Protein AF-A0A7W5BWE2-F1 (afdb_monomer_lite)

Radius of gyration: 15.85 Å; chains: 1; bounding box: 38×38×37 Å

Structure (mmCIF, N/CA/C/O backbone):
data_AF-A0A7W5BWE2-F1
#
_entry.id   AF-A0A7W5BWE2-F1
#
loop_
_atom_site.group_PDB
_atom_site.id
_atom_site.type_symbol
_atom_site.label_atom_id
_atom_site.label_alt_id
_atom_site.label_comp_id
_atom_site.label_asym_id
_atom_site.label_entity_id
_atom_site.label_seq_id
_atom_site.pdbx_PDB_ins_code
_atom_site.Cartn_x
_atom_site.Cartn_y
_atom_site.Cartn_z
_atom_site.occupancy
_atom_site.B_iso_or_equiv
_atom_site.auth_seq_id
_atom_site.auth_comp_id
_atom_site.auth_asym_id
_atom_site.auth_atom_id
_atom_site.pdbx_PDB_model_num
ATOM 1 N N . MET A 1 1 ? -1.453 6.646 13.580 1.00 90.00 1 MET A N 1
ATOM 2 C CA . MET A 1 1 ? -1.627 5.326 14.238 1.00 90.00 1 MET A CA 1
ATOM 3 C C . MET A 1 1 ? -0.484 4.976 15.175 1.00 90.00 1 MET A C 1
ATOM 5 O O . MET A 1 1 ? -0.775 4.685 16.325 1.00 90.00 1 MET A O 1
ATOM 9 N N . LYS A 1 2 ? 0.782 5.077 14.742 1.00 91.25 2 LYS A N 1
ATOM 10 C CA . LYS A 1 2 ? 1.960 4.850 15.602 1.00 91.25 2 LYS A CA 1
ATOM 11 C C . LYS A 1 2 ? 1.907 5.624 16.930 1.00 91.25 2 LYS A C 1
ATOM 13 O O . LYS A 1 2 ? 2.024 5.026 17.988 1.00 91.25 2 LYS A O 1
ATOM 18 N N . GLU A 1 3 ? 1.606 6.923 16.883 1.00 92.44 3 GLU A N 1
ATOM 19 C CA . GLU A 1 3 ? 1.425 7.777 18.078 1.00 92.44 3 GLU A CA 1
ATOM 20 C C . GLU A 1 3 ? 0.257 7.358 18.988 1.00 92.44 3 GLU A C 1
ATOM 22 O O . GLU A 1 3 ? 0.184 7.768 20.138 1.00 92.44 3 GLU A O 1
ATOM 27 N N . ARG A 1 4 ? -0.670 6.532 18.487 1.00 90.44 4 ARG A N 1
ATOM 28 C CA . ARG A 1 4 ? -1.784 5.963 19.260 1.00 90.44 4 ARG A CA 1
ATOM 29 C C . ARG A 1 4 ? -1.471 4.563 19.804 1.00 90.44 4 ARG A C 1
ATOM 31 O O . ARG A 1 4 ? -2.388 3.883 20.246 1.00 90.44 4 ARG A O 1
ATOM 38 N N . GLY A 1 5 ? -0.212 4.121 19.736 1.00 91.06 5 GLY A N 1
ATOM 39 C CA . GLY A 1 5 ? 0.242 2.834 20.272 1.00 91.06 5 GLY A CA 1
ATOM 40 C C . GLY A 1 5 ? -0.028 1.623 19.376 1.00 91.06 5 GLY A C 1
ATOM 41 O O . GLY A 1 5 ? 0.213 0.497 19.799 1.00 91.06 5 GLY A O 1
ATOM 42 N N . TYR A 1 6 ? -0.505 1.823 18.144 1.00 92.00 6 TYR A N 1
ATOM 43 C CA . TYR A 1 6 ? -0.704 0.719 17.205 1.00 92.00 6 TYR A CA 1
ATOM 44 C C . TYR A 1 6 ? 0.561 0.460 16.379 1.00 92.00 6 TYR A C 1
ATOM 46 O O . TYR A 1 6 ? 1.133 1.420 15.845 1.00 92.00 6 TYR A O 1
ATOM 54 N N . PRO A 1 7 ? 0.964 -0.810 16.193 1.00 93.56 7 PRO A N 1
ATOM 55 C CA . PRO A 1 7 ? 1.997 -1.165 15.231 1.00 93.56 7 PRO A CA 1
ATOM 56 C C . PRO A 1 7 ? 1.603 -0.726 13.819 1.00 93.56 7 PRO A C 1
ATOM 58 O O . PRO A 1 7 ? 0.444 -0.857 13.409 1.00 93.56 7 PRO A O 1
ATOM 61 N N . VAL A 1 8 ? 2.580 -0.198 13.081 1.00 94.25 8 VAL A N 1
ATOM 62 C CA . VAL A 1 8 ? 2.408 0.231 11.692 1.00 94.25 8 VAL A CA 1
ATOM 63 C C . VAL A 1 8 ? 3.488 -0.400 10.829 1.00 94.25 8 VAL A C 1
ATOM 65 O O . VAL A 1 8 ? 4.676 -0.152 11.041 1.00 94.25 8 VAL A O 1
ATOM 68 N N . VAL A 1 9 ? 3.067 -1.162 9.829 1.00 95.25 9 VAL A N 1
ATOM 69 C CA . VAL A 1 9 ? 3.921 -1.666 8.757 1.00 95.25 9 VAL A CA 1
ATOM 70 C C . VAL A 1 9 ? 3.988 -0.595 7.671 1.00 95.25 9 VAL A C 1
ATOM 72 O O . VAL A 1 9 ? 2.961 -0.200 7.133 1.00 95.25 9 VAL A O 1
ATOM 75 N N . GLN A 1 10 ? 5.188 -0.083 7.397 1.00 93.75 10 GLN A N 1
ATOM 76 C CA . GLN A 1 10 ? 5.423 1.003 6.434 1.00 93.75 10 GLN A CA 1
ATOM 77 C C . GLN A 1 10 ? 5.419 0.502 4.981 1.00 93.75 10 GLN A C 1
ATOM 79 O O . GLN A 1 10 ? 5.895 -0.610 4.721 1.00 93.75 10 GLN A O 1
ATOM 84 N N . GLU A 1 11 ? 5.005 1.358 4.042 1.00 92.25 11 GLU A N 1
ATOM 85 C CA . GLU A 1 11 ? 4.956 1.065 2.603 1.00 92.25 11 GLU A CA 1
ATOM 86 C C . GLU A 1 11 ? 6.321 0.631 2.040 1.00 92.25 11 GLU A C 1
ATOM 88 O O . GLU A 1 11 ? 7.353 1.274 2.252 1.00 92.25 11 GLU A O 1
ATOM 93 N N . THR A 1 12 ? 6.342 -0.472 1.285 1.00 93.81 12 THR A N 1
ATOM 94 C CA . THR A 1 12 ? 7.572 -0.996 0.671 1.00 93.81 12 THR A CA 1
ATOM 95 C C . THR A 1 12 ? 8.070 -0.158 -0.506 1.00 93.81 12 THR A C 1
ATOM 97 O O . THR A 1 12 ? 9.280 0.035 -0.631 1.00 93.81 12 THR A O 1
ATOM 100 N N . ALA A 1 13 ? 7.180 0.362 -1.354 1.00 93.00 13 ALA A N 1
ATOM 101 C CA . ALA A 1 13 ? 7.574 1.069 -2.572 1.00 93.00 13 ALA A CA 1
ATOM 102 C C . ALA A 1 13 ? 8.437 2.307 -2.270 1.00 93.00 13 ALA A C 1
ATOM 104 O O . ALA A 1 13 ? 9.497 2.469 -2.873 1.00 93.00 13 ALA A O 1
ATOM 105 N N . ARG A 1 14 ? 8.059 3.116 -1.269 1.00 91.31 14 ARG A N 1
ATOM 106 C CA . ARG A 1 14 ? 8.861 4.263 -0.803 1.00 91.31 14 ARG A CA 1
ATOM 107 C C . ARG A 1 14 ? 10.265 3.869 -0.347 1.00 91.31 14 ARG A C 1
ATOM 109 O O . ARG A 1 14 ? 11.231 4.550 -0.682 1.00 91.31 14 ARG A O 1
ATOM 116 N N . ARG A 1 15 ? 10.397 2.763 0.396 1.00 93.31 15 ARG A N 1
ATOM 117 C CA . ARG A 1 15 ? 11.706 2.245 0.826 1.00 93.31 15 ARG A CA 1
ATOM 118 C C . ARG A 1 15 ? 12.582 1.911 -0.386 1.00 93.31 15 ARG A C 1
ATOM 120 O O . ARG A 1 15 ? 13.709 2.387 -0.454 1.00 93.31 15 ARG A O 1
ATOM 127 N N . ILE A 1 16 ? 12.040 1.166 -1.352 1.00 93.50 16 ILE A N 1
ATOM 128 C CA . ILE A 1 16 ? 12.763 0.790 -2.577 1.00 93.50 16 ILE A CA 1
ATOM 129 C C . ILE A 1 16 ? 13.161 2.036 -3.384 1.00 93.50 16 ILE A C 1
ATOM 131 O O . ILE A 1 16 ? 14.301 2.134 -3.827 1.00 93.50 16 ILE A O 1
ATOM 135 N N . ILE A 1 17 ? 12.257 3.010 -3.549 1.00 92.38 17 ILE A N 1
ATOM 136 C CA . ILE A 1 17 ? 12.547 4.264 -4.267 1.00 92.38 17 ILE A CA 1
ATOM 137 C C . ILE A 1 17 ? 13.724 5.002 -3.613 1.00 92.38 17 ILE A C 1
ATOM 139 O O . ILE A 1 17 ? 14.651 5.415 -4.310 1.00 92.38 17 ILE A O 1
ATOM 143 N N . LYS A 1 18 ? 13.734 5.117 -2.279 1.00 92.00 18 LYS A N 1
ATOM 144 C CA . LYS A 1 18 ? 14.835 5.754 -1.534 1.00 92.00 18 LYS A CA 1
ATOM 145 C C . LYS A 1 18 ? 16.164 5.028 -1.717 1.00 92.00 18 LYS A C 1
ATOM 147 O O . LYS A 1 18 ? 17.171 5.678 -1.978 1.00 92.00 18 LYS A O 1
ATOM 152 N N . GLU A 1 19 ? 16.166 3.700 -1.611 1.00 93.56 19 GLU A N 1
ATOM 153 C CA . GLU A 1 19 ? 17.364 2.872 -1.813 1.00 93.56 19 GLU A CA 1
ATOM 154 C C . G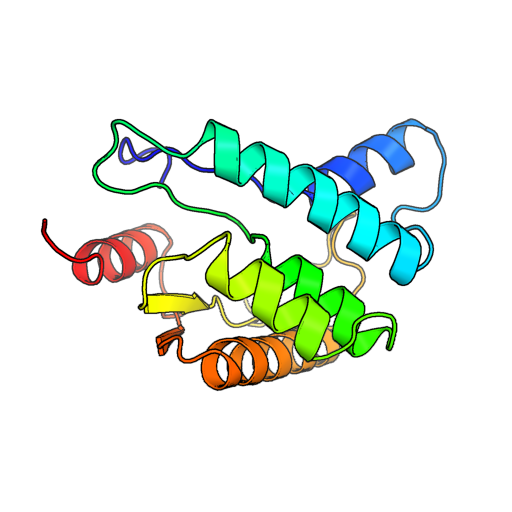LU A 1 19 ? 17.932 3.039 -3.230 1.00 93.56 19 GLU A C 1
ATOM 156 O O . GLU A 1 19 ? 19.141 3.178 -3.409 1.00 93.56 19 GLU A O 1
ATOM 161 N N . ARG A 1 20 ? 17.060 3.101 -4.242 1.00 93.94 20 ARG A N 1
ATOM 162 C CA . ARG A 1 20 ? 17.461 3.305 -5.639 1.00 93.94 20 ARG A CA 1
ATOM 163 C C . ARG A 1 20 ? 18.040 4.693 -5.886 1.00 93.94 20 ARG A C 1
ATOM 165 O O . ARG A 1 20 ? 19.085 4.796 -6.522 1.00 93.94 20 ARG A O 1
ATOM 172 N N . LEU A 1 21 ? 17.404 5.738 -5.356 1.00 92.19 21 LEU A N 1
ATOM 173 C CA . LEU A 1 21 ? 17.916 7.108 -5.447 1.00 92.19 21 LEU A CA 1
ATOM 174 C C . LEU A 1 21 ? 19.286 7.242 -4.767 1.00 92.19 21 LEU A C 1
ATOM 176 O O . LEU A 1 21 ? 20.191 7.846 -5.336 1.00 92.19 21 LEU A O 1
ATOM 180 N N . ALA A 1 22 ? 19.470 6.623 -3.596 1.00 94.12 22 ALA A N 1
ATOM 181 C CA . ALA A 1 22 ? 20.760 6.594 -2.904 1.00 94.12 22 ALA A CA 1
ATOM 182 C C . ALA A 1 22 ? 21.853 5.866 -3.710 1.00 94.12 22 ALA A C 1
ATOM 184 O O . ALA A 1 22 ? 23.028 6.204 -3.599 1.00 94.12 22 ALA A O 1
ATOM 185 N N . ALA A 1 23 ? 21.467 4.902 -4.550 1.00 94.75 23 ALA A N 1
ATOM 186 C CA . ALA A 1 23 ? 22.355 4.193 -5.468 1.00 94.75 23 ALA A CA 1
ATOM 187 C C . ALA A 1 23 ? 22.562 4.907 -6.824 1.00 94.75 23 ALA A C 1
ATOM 189 O O . ALA A 1 23 ? 23.188 4.339 -7.717 1.00 94.75 23 ALA A O 1
ATOM 190 N N . GLY A 1 24 ? 22.025 6.120 -7.015 1.00 93.94 24 GLY A N 1
ATOM 191 C CA . GLY A 1 24 ? 22.125 6.860 -8.280 1.00 93.94 24 GLY A CA 1
ATOM 192 C C . GLY A 1 24 ? 21.297 6.265 -9.427 1.00 93.94 24 GLY A C 1
ATOM 193 O O . GLY A 1 24 ? 21.562 6.549 -10.594 1.00 93.94 24 GLY A O 1
ATOM 194 N N . LEU A 1 25 ? 20.310 5.421 -9.113 1.00 92.56 25 LEU A N 1
ATOM 195 C CA . LEU A 1 25 ? 19.418 4.789 -10.084 1.00 92.56 25 LEU A CA 1
ATOM 196 C C . LEU A 1 25 ? 18.127 5.595 -10.265 1.00 92.56 25 LEU A C 1
ATOM 198 O O . LEU A 1 25 ? 17.761 6.432 -9.440 1.00 92.56 25 LEU A O 1
ATOM 202 N N . SER A 1 26 ? 17.374 5.274 -11.322 1.00 88.88 26 SER A N 1
ATOM 203 C CA . SER A 1 26 ? 16.003 5.767 -11.481 1.00 88.88 26 SER A CA 1
ATOM 204 C C . SER A 1 26 ? 15.142 5.383 -10.265 1.00 88.88 26 SER A C 1
ATOM 206 O O . SER A 1 26 ? 15.262 4.252 -9.775 1.00 88.88 26 SER A O 1
ATOM 208 N N . PRO A 1 27 ? 14.228 6.257 -9.798 1.00 86.81 27 PRO A N 1
ATOM 209 C CA . PRO A 1 27 ? 13.435 6.010 -8.591 1.00 86.81 27 PRO A CA 1
ATOM 210 C C . PRO A 1 27 ? 12.592 4.735 -8.697 1.00 86.81 27 PRO A C 1
ATOM 212 O O . PRO A 1 27 ? 12.501 3.972 -7.739 1.00 86.81 27 PRO A O 1
ATOM 215 N N . ARG A 1 28 ? 12.038 4.448 -9.880 1.00 89.12 28 ARG A N 1
ATOM 216 C CA . ARG A 1 28 ? 11.271 3.227 -10.153 1.00 89.12 28 ARG A CA 1
ATOM 217 C C . ARG A 1 28 ? 11.988 2.340 -11.183 1.00 89.12 28 ARG A C 1
ATOM 219 O O . ARG A 1 28 ? 12.506 2.872 -12.171 1.00 89.12 28 ARG A O 1
ATOM 226 N N . PRO A 1 29 ? 12.058 1.014 -10.961 1.00 89.25 29 PRO A N 1
ATOM 227 C CA . PRO A 1 29 ? 12.401 0.051 -12.004 1.00 89.25 29 PRO A CA 1
ATOM 228 C C . PRO A 1 29 ? 11.196 -0.191 -12.931 1.00 89.25 29 PRO A C 1
ATOM 230 O O . PRO A 1 29 ? 10.177 0.493 -12.822 1.00 89.25 29 PRO A O 1
ATOM 233 N N . ASP A 1 30 ? 11.297 -1.169 -13.835 1.00 94.31 30 ASP A N 1
ATOM 234 C CA . ASP A 1 30 ? 10.150 -1.595 -14.635 1.00 94.31 30 ASP A CA 1
ATOM 235 C C . ASP A 1 30 ? 8.981 -2.057 -13.732 1.00 94.31 30 ASP A C 1
ATOM 237 O O . ASP A 1 30 ? 9.224 -2.629 -12.661 1.00 94.31 30 ASP A O 1
ATOM 241 N N . PRO A 1 31 ? 7.713 -1.835 -14.134 1.00 93.81 31 PRO A N 1
ATOM 242 C CA . PRO A 1 31 ? 6.557 -2.094 -13.271 1.00 93.81 31 PRO A CA 1
ATOM 243 C C . PRO A 1 31 ? 6.452 -3.537 -12.765 1.00 93.81 31 PRO A C 1
ATOM 245 O O . PRO A 1 31 ? 6.045 -3.766 -11.627 1.00 93.81 31 PRO A O 1
ATOM 248 N N . VAL A 1 32 ? 6.851 -4.519 -13.580 1.00 97.31 32 VAL A N 1
ATOM 249 C CA . VAL A 1 32 ? 6.756 -5.941 -13.223 1.00 97.31 32 VAL A CA 1
ATOM 250 C C . VAL A 1 32 ? 7.796 -6.306 -12.168 1.00 97.31 32 VAL A C 1
ATOM 252 O O . VAL A 1 32 ? 7.462 -6.944 -11.166 1.00 97.31 32 VAL A O 1
ATOM 255 N N . SER A 1 33 ? 9.054 -5.906 -12.364 1.00 96.50 33 SER A N 1
ATOM 256 C CA . SER A 1 33 ? 10.114 -6.085 -11.370 1.00 96.50 33 SER A CA 1
ATOM 257 C C . SER A 1 33 ? 9.786 -5.337 -10.085 1.00 96.50 33 SER A C 1
ATOM 259 O O . SER A 1 33 ? 9.932 -5.895 -8.995 1.00 96.50 33 SER A O 1
ATOM 261 N N . PHE A 1 34 ? 9.266 -4.111 -10.201 1.00 96.00 34 PHE A N 1
ATOM 262 C CA . PHE A 1 34 ? 8.881 -3.312 -9.046 1.00 96.00 34 PHE A CA 1
ATOM 263 C C . PHE A 1 34 ? 7.777 -3.988 -8.233 1.00 96.00 34 PHE A C 1
ATOM 265 O O . PHE A 1 34 ? 7.952 -4.217 -7.036 1.00 96.00 34 PHE A O 1
ATOM 272 N N . GLY A 1 35 ? 6.690 -4.400 -8.889 1.00 97.31 35 GLY A N 1
ATOM 273 C CA . GLY A 1 35 ? 5.581 -5.099 -8.244 1.00 97.31 35 GLY A CA 1
ATOM 274 C C . GLY A 1 35 ? 6.011 -6.411 -7.585 1.00 97.31 35 GLY A C 1
ATOM 275 O O . GLY A 1 35 ? 5.572 -6.709 -6.477 1.00 97.31 35 GLY A O 1
ATOM 276 N N . LYS A 1 36 ? 6.926 -7.175 -8.201 1.00 97.81 36 LYS A N 1
ATOM 277 C CA . LYS A 1 36 ? 7.468 -8.414 -7.609 1.00 97.81 36 LYS A CA 1
ATOM 278 C C . LYS A 1 36 ? 8.311 -8.145 -6.362 1.00 97.81 36 LYS A C 1
ATOM 280 O O . LYS A 1 36 ? 8.169 -8.866 -5.376 1.00 97.81 36 LYS A O 1
ATOM 285 N N . GLN A 1 37 ? 9.164 -7.119 -6.394 1.00 97.31 37 GLN A N 1
ATOM 286 C CA . GLN A 1 37 ? 9.973 -6.718 -5.237 1.00 97.31 37 GLN A CA 1
ATOM 287 C C . GLN A 1 37 ? 9.090 -6.235 -4.081 1.00 97.31 37 GLN A C 1
ATOM 289 O O . GLN A 1 37 ? 9.299 -6.642 -2.937 1.00 97.31 37 GLN A O 1
ATOM 294 N N . ILE A 1 38 ? 8.071 -5.422 -4.387 1.00 97.81 38 ILE A N 1
ATOM 295 C CA . ILE A 1 38 ? 7.083 -4.968 -3.405 1.00 97.81 38 ILE A CA 1
ATOM 296 C C . ILE A 1 38 ? 6.353 -6.172 -2.805 1.00 97.81 38 ILE A C 1
ATOM 298 O O . ILE A 1 38 ? 6.344 -6.321 -1.586 1.00 97.81 38 ILE A O 1
ATOM 302 N N . LEU A 1 39 ? 5.825 -7.068 -3.646 1.00 98.38 39 LEU A N 1
ATOM 303 C CA . LEU A 1 39 ? 5.082 -8.250 -3.209 1.00 98.38 39 LEU A CA 1
ATOM 304 C C . LEU A 1 39 ? 5.907 -9.145 -2.275 1.00 98.38 39 LEU A C 1
ATOM 306 O O . LEU A 1 39 ? 5.388 -9.583 -1.252 1.00 98.38 39 LEU A O 1
ATOM 310 N N . SER A 1 40 ? 7.178 -9.405 -2.602 1.00 97.88 40 SER A N 1
ATOM 311 C CA . SER A 1 40 ? 8.059 -10.221 -1.753 1.00 97.88 40 SER A CA 1
ATOM 312 C C . SER A 1 40 ? 8.234 -9.598 -0.367 1.00 97.88 40 SER A C 1
ATOM 314 O O . SER A 1 40 ? 7.986 -10.247 0.647 1.00 97.88 40 SER A O 1
ATOM 316 N N . SER A 1 41 ? 8.584 -8.311 -0.321 1.00 97.38 41 SER A N 1
ATOM 317 C CA . SER A 1 41 ? 8.810 -7.589 0.936 1.00 97.38 41 SER A CA 1
ATOM 318 C C . SER A 1 41 ? 7.516 -7.408 1.743 1.00 97.38 41 SER A C 1
ATOM 320 O O . SER A 1 41 ? 7.545 -7.491 2.968 1.00 97.38 41 SER A O 1
ATOM 322 N N . ASP A 1 42 ? 6.363 -7.206 1.100 1.00 97.56 42 ASP A N 1
ATOM 323 C CA . ASP A 1 42 ? 5.076 -7.094 1.800 1.00 97.56 42 ASP A CA 1
ATOM 324 C C . ASP A 1 42 ? 4.611 -8.433 2.386 1.00 97.56 42 ASP A C 1
ATOM 326 O O . ASP A 1 42 ? 4.035 -8.452 3.475 1.00 97.56 42 ASP A O 1
ATOM 330 N N . VAL A 1 43 ? 4.908 -9.557 1.724 1.00 97.19 43 VAL A N 1
ATOM 331 C CA . VAL A 1 43 ? 4.672 -10.904 2.269 1.00 97.19 43 VAL A CA 1
ATOM 332 C C . VAL A 1 43 ? 5.513 -11.148 3.522 1.00 97.19 43 VAL A C 1
ATOM 334 O O . VAL A 1 43 ? 4.977 -11.602 4.534 1.00 97.19 43 VAL A O 1
ATOM 337 N N . GLU A 1 44 ? 6.803 -10.814 3.484 1.00 96.25 44 GLU A N 1
ATOM 338 C CA . GLU A 1 44 ? 7.699 -10.942 4.641 1.00 96.25 44 GLU A CA 1
ATOM 339 C C . GLU A 1 44 ? 7.225 -10.066 5.808 1.00 96.25 44 GLU A C 1
ATOM 341 O O . GLU A 1 44 ? 7.057 -10.543 6.933 1.00 96.25 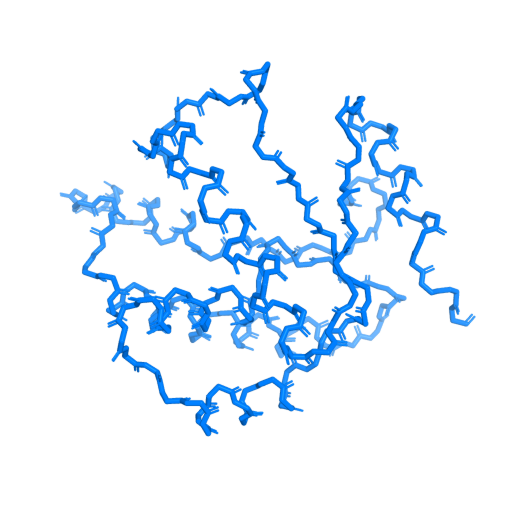44 GLU A O 1
ATOM 346 N N . LYS A 1 45 ? 6.918 -8.793 5.534 1.00 95.44 45 LYS A N 1
ATOM 347 C CA . LYS A 1 45 ? 6.388 -7.860 6.536 1.00 95.44 45 LYS A CA 1
ATOM 348 C C . LYS A 1 45 ? 5.075 -8.343 7.143 1.00 95.44 45 LYS A C 1
ATOM 350 O O . LYS A 1 45 ? 4.892 -8.221 8.352 1.00 95.44 45 LYS A O 1
ATOM 355 N N . TYR A 1 46 ? 4.171 -8.889 6.329 1.00 95.56 46 TYR A N 1
ATOM 356 C CA . TYR A 1 46 ? 2.917 -9.459 6.814 1.00 95.56 46 TYR A CA 1
ATOM 357 C C . TYR A 1 46 ? 3.173 -10.606 7.795 1.00 95.56 46 TYR A C 1
ATOM 359 O O . TYR A 1 46 ? 2.568 -10.646 8.864 1.00 95.56 46 TYR A O 1
ATOM 367 N N . GLN A 1 47 ? 4.086 -11.520 7.457 1.00 93.50 47 GLN A N 1
ATOM 368 C CA . GLN A 1 47 ? 4.412 -12.667 8.308 1.00 93.50 47 GLN A CA 1
ATOM 369 C C . GLN A 1 47 ? 5.035 -12.238 9.640 1.00 93.50 47 GLN A C 1
ATOM 371 O O . GLN A 1 47 ? 4.667 -12.777 10.678 1.00 93.50 47 GLN A O 1
ATOM 376 N N . VAL A 1 48 ? 5.925 -11.241 9.625 1.00 92.12 48 VAL A N 1
ATOM 377 C CA . VAL A 1 48 ? 6.551 -10.699 10.844 1.00 92.12 48 VAL A CA 1
ATOM 378 C C . VAL A 1 48 ? 5.543 -9.948 11.719 1.00 92.12 48 VAL A C 1
ATOM 380 O O . VAL A 1 48 ? 5.631 -9.988 12.943 1.00 92.12 48 VAL A O 1
ATOM 383 N N . ALA A 1 49 ? 4.571 -9.271 11.108 1.00 89.69 49 ALA A N 1
ATOM 384 C CA . ALA A 1 49 ? 3.536 -8.523 11.817 1.00 89.69 49 ALA A CA 1
ATOM 385 C C . ALA A 1 49 ? 2.425 -9.406 12.420 1.00 89.69 49 ALA A C 1
ATOM 387 O O . ALA A 1 49 ? 1.605 -8.912 13.199 1.00 89.69 49 ALA A O 1
ATOM 388 N N . ALA A 1 50 ? 2.359 -10.690 12.056 1.00 74.31 50 ALA A N 1
ATOM 389 C CA . ALA A 1 50 ? 1.308 -11.597 12.493 1.00 74.31 50 ALA A CA 1
ATOM 390 C C . ALA A 1 50 ? 1.524 -12.064 13.948 1.00 74.31 50 ALA A C 1
ATOM 392 O O . ALA A 1 50 ? 2.250 -13.020 14.205 1.00 74.31 50 ALA A O 1
ATOM 393 N N . GLY A 1 51 ? 0.846 -11.423 14.908 1.00 73.50 51 GLY A N 1
ATOM 394 C CA . GLY A 1 51 ? 0.716 -11.927 16.283 1.00 73.50 51 GLY A CA 1
ATOM 395 C C . GLY A 1 51 ? 0.623 -10.843 17.361 1.00 73.50 51 GLY A C 1
ATOM 396 O O . GLY A 1 51 ? 1.071 -9.720 17.171 1.00 73.50 51 GLY A O 1
ATOM 397 N N . GLY A 1 52 ? 0.022 -11.179 18.508 1.00 72.25 52 GLY A N 1
ATOM 398 C CA . GLY A 1 52 ? 0.168 -10.440 19.776 1.00 72.25 52 GLY A CA 1
ATOM 399 C C . GLY A 1 52 ? -0.485 -9.054 19.897 1.00 72.25 52 GLY A C 1
ATOM 400 O O . GLY A 1 52 ? -0.443 -8.469 20.978 1.00 72.25 52 GLY A O 1
ATOM 401 N N . HIS A 1 53 ? -1.105 -8.519 18.842 1.00 78.62 53 HIS A N 1
ATOM 402 C CA . HIS A 1 53 ? -1.686 -7.173 18.835 1.00 78.62 53 HIS A CA 1
ATOM 403 C C . HIS A 1 53 ? -3.183 -7.177 18.520 1.00 78.62 53 HIS A C 1
ATOM 405 O O . HIS A 1 53 ? -3.650 -7.953 17.691 1.00 78.62 53 HIS A O 1
ATOM 411 N N . ARG A 1 54 ? -3.926 -6.236 19.123 1.00 83.19 54 ARG A N 1
ATOM 412 C CA . ARG A 1 54 ? -5.353 -6.007 18.828 1.00 83.19 54 ARG A CA 1
ATOM 413 C C . ARG A 1 54 ? -5.589 -5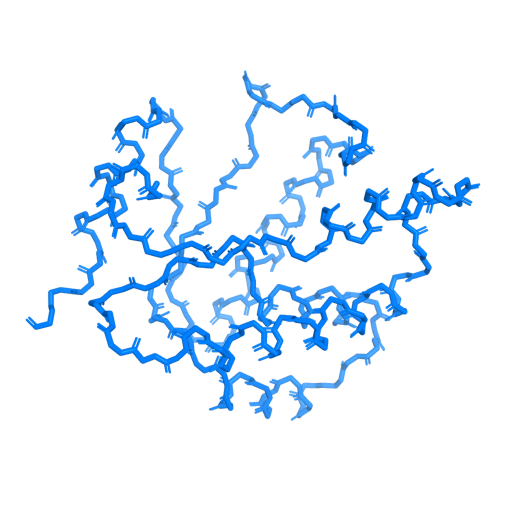.643 17.358 1.00 83.19 54 ARG A C 1
ATOM 415 O O . ARG A 1 54 ? -6.563 -6.082 16.761 1.00 83.19 54 ARG A O 1
ATOM 422 N N . ALA A 1 55 ? -4.720 -4.809 16.793 1.00 89.88 55 ALA A N 1
ATOM 423 C CA . ALA A 1 55 ? -4.735 -4.444 15.383 1.00 89.88 55 ALA A CA 1
ATOM 424 C C . ALA A 1 55 ? -3.335 -4.008 14.943 1.00 89.88 55 ALA A C 1
ATOM 426 O O . ALA A 1 55 ? -2.620 -3.351 15.704 1.00 89.88 55 ALA A O 1
ATOM 427 N N . VAL A 1 56 ? -2.982 -4.328 13.701 1.00 94.00 56 VAL A N 1
ATOM 428 C CA . VAL A 1 56 ? -1.777 -3.837 13.026 1.00 94.00 56 VAL A CA 1
ATOM 429 C C . VAL A 1 56 ? -2.210 -3.086 11.776 1.00 94.00 56 VAL A C 1
ATOM 431 O O . VAL A 1 56 ? -3.015 -3.594 10.995 1.00 94.00 56 VAL A O 1
ATOM 434 N N . PHE A 1 57 ? -1.695 -1.873 11.589 1.00 94.44 57 PHE A N 1
ATOM 435 C CA . PHE A 1 57 ? -1.993 -1.076 10.403 1.00 94.44 57 PHE A CA 1
ATOM 436 C C . PHE A 1 57 ? -0.920 -1.268 9.348 1.00 94.44 57 PHE A C 1
ATOM 438 O O . PHE A 1 57 ? 0.263 -1.103 9.627 1.00 94.44 57 PHE A O 1
ATOM 445 N N . PHE A 1 58 ? -1.345 -1.559 8.128 1.00 95.81 58 PHE A N 1
ATOM 446 C CA . PHE A 1 58 ? -0.470 -1.649 6.972 1.00 95.81 58 PHE A CA 1
ATOM 447 C C . PHE A 1 58 ? -0.645 -0.387 6.131 1.00 95.81 58 PHE A C 1
ATOM 449 O O . PHE A 1 58 ? -1.755 -0.074 5.702 1.00 95.81 58 PHE A O 1
ATOM 456 N N . ASP A 1 59 ? 0.442 0.352 5.940 1.00 93.69 59 ASP A N 1
ATOM 457 C CA . ASP A 1 59 ? 0.530 1.427 4.959 1.00 93.69 59 ASP A CA 1
ATOM 458 C C . ASP A 1 59 ? 0.860 0.788 3.605 1.00 93.69 59 ASP A C 1
ATOM 460 O O . ASP A 1 59 ? 2.025 0.595 3.265 1.00 93.69 59 ASP A O 1
ATOM 464 N N . ARG A 1 60 ? -0.200 0.363 2.902 1.00 93.69 60 ARG A N 1
ATOM 465 C CA . ARG A 1 60 ? -0.206 -0.623 1.802 1.00 93.69 60 ARG A CA 1
ATOM 466 C C . ARG A 1 60 ? 0.224 -2.032 2.210 1.00 93.69 60 ARG A C 1
ATOM 468 O O . ARG A 1 60 ? 0.945 -2.242 3.185 1.00 93.69 60 ARG A O 1
ATOM 475 N N . GLY A 1 61 ? -0.241 -3.017 1.452 1.00 94.50 61 GLY A N 1
ATOM 476 C CA . GLY A 1 61 ? 0.085 -4.413 1.700 1.00 94.50 61 GLY A CA 1
ATOM 477 C C . GLY A 1 61 ? 0.077 -5.284 0.453 1.00 94.50 61 GLY A C 1
ATOM 478 O O . GLY A 1 61 ? 0.100 -4.812 -0.681 1.00 94.50 61 GLY A O 1
ATOM 479 N N . VAL A 1 62 ? -0.004 -6.596 0.682 1.00 97.56 62 VAL A N 1
ATOM 480 C CA . VAL A 1 62 ? 0.076 -7.627 -0.359 1.00 97.56 62 VAL A CA 1
ATOM 481 C C . VAL A 1 62 ? -0.927 -7.361 -1.485 1.00 97.56 62 VAL A C 1
ATOM 483 O O . VAL A 1 62 ? -0.565 -7.481 -2.651 1.00 97.56 62 VAL A O 1
ATOM 486 N N . LEU A 1 63 ? -2.164 -6.957 -1.172 1.00 97.62 63 LEU A N 1
ATOM 487 C CA . LEU A 1 63 ? -3.177 -6.691 -2.199 1.00 97.62 63 LEU A CA 1
ATOM 488 C C . LEU A 1 63 ? -2.832 -5.501 -3.103 1.00 97.62 63 LEU A C 1
ATOM 490 O O . LEU A 1 63 ? -3.139 -5.572 -4.292 1.00 97.62 63 LEU A O 1
ATOM 494 N N . ASP A 1 64 ? -2.174 -4.462 -2.585 1.00 97.12 64 ASP A N 1
ATOM 495 C CA . ASP A 1 64 ? -1.712 -3.318 -3.380 1.00 97.12 64 ASP A CA 1
ATOM 496 C C . ASP A 1 64 ? -0.619 -3.738 -4.373 1.00 97.12 64 ASP A C 1
ATOM 498 O O . ASP A 1 64 ? -0.632 -3.334 -5.537 1.00 97.12 64 ASP A O 1
ATOM 502 N N . ALA A 1 65 ? 0.306 -4.599 -3.935 1.00 97.50 65 ALA A N 1
ATOM 503 C CA . ALA A 1 65 ? 1.350 -5.150 -4.795 1.00 97.50 65 ALA A CA 1
ATOM 504 C C . ALA A 1 65 ? 0.765 -6.041 -5.904 1.00 97.50 65 ALA A C 1
ATOM 506 O O . ALA A 1 65 ? 1.204 -5.988 -7.054 1.00 97.50 65 ALA A O 1
ATOM 507 N N . LEU A 1 66 ? -0.256 -6.842 -5.574 1.00 98.31 66 LEU A N 1
ATOM 508 C CA . LEU A 1 66 ? -0.970 -7.654 -6.561 1.00 98.31 66 LEU A CA 1
ATOM 509 C C . LEU A 1 66 ? -1.722 -6.789 -7.577 1.00 98.31 66 LEU A C 1
ATOM 511 O O . LEU A 1 66 ? -1.694 -7.127 -8.755 1.00 98.31 66 LEU A O 1
ATOM 515 N N . TYR A 1 67 ? -2.345 -5.684 -7.149 1.00 97.88 67 TYR A N 1
ATOM 516 C CA . TYR A 1 67 ? -2.998 -4.740 -8.061 1.00 97.88 67 TYR A CA 1
ATOM 517 C C . TYR A 1 67 ? -2.003 -4.176 -9.081 1.00 97.88 67 TYR A C 1
ATOM 519 O O . TYR A 1 67 ? -2.257 -4.236 -10.278 1.00 97.88 67 TYR A O 1
ATOM 527 N N . MET A 1 68 ? -0.822 -3.730 -8.634 1.00 96.25 68 MET A N 1
ATOM 528 C CA . MET A 1 68 ? 0.227 -3.253 -9.545 1.00 96.25 68 MET A CA 1
ATOM 529 C C . MET A 1 68 ? 0.633 -4.319 -10.578 1.00 96.25 68 MET A C 1
ATOM 531 O O . MET A 1 68 ? 0.843 -4.003 -11.748 1.00 96.25 68 MET A O 1
ATOM 535 N N . LEU A 1 69 ? 0.744 -5.585 -10.165 1.00 98.06 69 LEU A N 1
ATOM 536 C CA . LEU A 1 69 ? 1.093 -6.682 -11.070 1.00 98.06 69 LEU A CA 1
ATOM 537 C C . LEU A 1 69 ? -0.050 -7.070 -12.021 1.00 98.06 69 LEU A C 1
ATOM 539 O O . LEU A 1 69 ? 0.231 -7.523 -13.130 1.00 98.06 69 LEU A O 1
ATOM 543 N N . ASP A 1 70 ? -1.308 -6.915 -11.605 1.00 97.69 70 ASP A N 1
ATOM 544 C CA . ASP A 1 70 ? -2.493 -7.108 -12.453 1.00 97.69 70 ASP A CA 1
ATOM 545 C C . ASP A 1 70 ? -2.556 -6.036 -13.550 1.00 97.69 70 ASP A C 1
ATOM 547 O O . ASP A 1 70 ? -2.660 -6.379 -14.726 1.00 97.69 70 ASP A O 1
ATOM 551 N N . GLU A 1 71 ? -2.363 -4.762 -13.188 1.00 96.00 71 GLU A N 1
ATOM 552 C CA . GLU A 1 71 ? -2.313 -3.639 -14.141 1.00 96.00 71 GLU A CA 1
ATOM 553 C C . GLU A 1 71 ? -1.154 -3.789 -15.137 1.00 96.00 71 GLU A C 1
ATOM 555 O O . GLU A 1 71 ? -1.282 -3.462 -16.314 1.00 96.00 71 GLU A O 1
ATOM 560 N N . ALA A 1 72 ? -0.027 -4.351 -14.689 1.00 96.00 72 ALA A N 1
ATOM 561 C CA . ALA A 1 72 ? 1.109 -4.681 -15.548 1.00 96.00 72 ALA A CA 1
ATOM 562 C C . ALA A 1 72 ? 0.926 -5.990 -16.350 1.00 96.00 72 ALA A C 1
ATOM 564 O O . ALA A 1 72 ? 1.885 -6.466 -16.960 1.00 96.00 72 ALA A O 1
ATOM 565 N N . GLN A 1 73 ? -0.263 -6.608 -16.317 1.00 96.94 73 GLN A N 1
ATOM 566 C CA . GLN A 1 73 ? -0.592 -7.878 -16.985 1.00 96.94 73 GLN A CA 1
ATOM 567 C C . GLN A 1 73 ? 0.364 -9.036 -16.632 1.00 96.94 73 GLN A C 1
ATOM 569 O O . GLN A 1 73 ? 0.537 -9.992 -17.390 1.00 96.94 73 GLN A O 1
ATOM 574 N N . ALA A 1 74 ? 0.982 -8.975 -15.452 1.00 97.62 74 ALA A N 1
ATOM 575 C CA . ALA A 1 74 ? 1.992 -9.918 -14.977 1.00 97.62 74 ALA A CA 1
ATOM 576 C C . ALA A 1 74 ? 1.455 -10.907 -13.927 1.00 97.62 74 ALA A C 1
ATOM 578 O O . ALA A 1 74 ? 2.212 -11.723 -13.384 1.00 97.62 74 ALA A O 1
ATOM 579 N N . LEU A 1 75 ? 0.154 -10.853 -13.633 1.00 97.06 75 LEU A N 1
ATOM 580 C CA . LEU A 1 75 ? -0.510 -11.665 -12.621 1.00 97.06 75 LEU A CA 1
ATOM 581 C C . LEU A 1 75 ? -1.777 -12.310 -13.185 1.00 97.06 75 LEU A C 1
ATOM 583 O O . LEU A 1 75 ? -2.625 -11.649 -13.767 1.00 97.06 75 LEU A O 1
ATOM 587 N N . THR A 1 76 ? -1.932 -13.620 -12.981 1.00 97.25 76 THR A N 1
ATOM 588 C CA . THR A 1 76 ? -3.192 -14.305 -13.296 1.00 97.25 76 THR A CA 1
ATOM 589 C C . THR A 1 76 ? -4.141 -14.258 -12.103 1.00 97.25 76 THR A C 1
ATOM 591 O O . THR A 1 76 ? -3.702 -14.258 -10.947 1.00 97.25 76 THR A O 1
ATOM 594 N N . ARG A 1 77 ? -5.452 -14.313 -12.366 1.00 95.56 77 ARG A N 1
ATOM 595 C CA . ARG A 1 77 ? -6.485 -14.311 -11.316 1.00 95.56 77 ARG A CA 1
ATOM 596 C C . ARG A 1 77 ? -6.303 -15.455 -10.311 1.00 95.56 77 ARG A C 1
ATOM 598 O O . ARG A 1 77 ? -6.387 -15.221 -9.110 1.00 95.56 77 ARG A O 1
ATOM 605 N N . ASP A 1 78 ? -5.928 -16.650 -10.764 1.00 97.88 78 ASP A N 1
ATOM 606 C CA . ASP A 1 78 ? -5.661 -17.794 -9.875 1.00 97.88 78 ASP A CA 1
ATOM 607 C C . ASP A 1 78 ? -4.437 -17.605 -8.976 1.00 97.88 78 ASP A C 1
ATOM 609 O O . ASP A 1 78 ? -4.382 -18.129 -7.858 1.00 97.88 78 ASP A O 1
ATOM 613 N N . LYS A 1 79 ? -3.411 -16.896 -9.463 1.00 97.75 79 LYS A N 1
ATOM 614 C CA . LYS A 1 79 ? -2.250 -16.539 -8.640 1.00 97.75 79 LYS A CA 1
ATOM 615 C C . LYS A 1 79 ? -2.654 -15.495 -7.604 1.00 97.75 79 LYS A C 1
ATOM 617 O O . LYS A 1 79 ? -2.377 -15.700 -6.426 1.00 97.75 79 LYS A O 1
ATOM 622 N N . ALA A 1 80 ? -3.373 -14.450 -8.011 1.00 98.12 80 ALA A N 1
ATOM 623 C CA . ALA A 1 80 ? -3.891 -13.432 -7.098 1.00 98.12 80 ALA A CA 1
ATOM 624 C C . ALA A 1 80 ? -4.765 -14.050 -5.988 1.00 98.12 80 ALA A C 1
ATOM 626 O O . ALA A 1 80 ? -4.516 -13.822 -4.805 1.00 98.12 80 ALA A O 1
ATOM 627 N N . ALA A 1 81 ? -5.700 -14.935 -6.350 1.00 98.25 81 ALA A N 1
ATOM 628 C CA . ALA A 1 81 ? -6.596 -15.601 -5.405 1.00 98.25 81 ALA A CA 1
ATOM 629 C C . ALA A 1 81 ? -5.845 -16.430 -4.348 1.00 98.25 81 ALA A C 1
ATOM 631 O O . ALA A 1 81 ? -6.268 -16.504 -3.193 1.00 98.25 81 ALA A O 1
ATOM 632 N N . ARG A 1 82 ? -4.716 -17.049 -4.719 1.00 98.38 82 ARG A N 1
ATOM 633 C CA . ARG A 1 82 ? -3.857 -17.777 -3.772 1.00 98.38 82 ARG A CA 1
ATOM 634 C C . ARG A 1 82 ? -3.228 -16.845 -2.739 1.00 98.38 82 ARG A C 1
ATOM 636 O O . ARG A 1 82 ? -3.240 -17.191 -1.561 1.00 98.38 82 ARG A O 1
ATOM 643 N N . TYR A 1 83 ? -2.732 -15.680 -3.152 1.00 98.19 83 TYR A N 1
ATOM 644 C CA . TYR A 1 83 ? -2.190 -14.689 -2.219 1.00 98.19 83 TYR A CA 1
ATOM 645 C C . TYR A 1 83 ? -3.273 -14.118 -1.302 1.00 98.19 83 TYR A C 1
ATOM 647 O O . TYR A 1 83 ? -3.079 -14.110 -0.091 1.00 98.19 83 TYR A O 1
ATOM 655 N N . VAL A 1 84 ? -4.430 -13.728 -1.846 1.00 97.44 84 VAL A N 1
ATOM 656 C CA . VAL A 1 84 ? -5.544 -13.164 -1.060 1.00 97.44 84 VAL A CA 1
ATOM 657 C C . VAL A 1 84 ? -5.997 -14.127 0.042 1.00 97.44 84 VAL A C 1
ATOM 659 O O . VAL A 1 84 ? -6.171 -13.721 1.187 1.00 97.44 84 VAL A O 1
ATOM 662 N N . ARG A 1 85 ? -6.113 -15.429 -0.264 1.00 97.31 85 ARG A N 1
ATOM 663 C CA . ARG A 1 85 ? -6.445 -16.448 0.749 1.00 97.31 85 ARG A CA 1
ATOM 664 C C . ARG A 1 85 ? -5.331 -16.680 1.768 1.00 97.31 85 ARG A C 1
ATOM 666 O O . ARG A 1 85 ? -5.616 -17.050 2.902 1.00 97.31 85 ARG A O 1
ATOM 673 N N . ARG A 1 86 ? -4.067 -16.538 1.361 1.00 97.19 86 ARG A N 1
ATOM 674 C CA . ARG A 1 86 ? -2.907 -16.829 2.214 1.00 97.19 86 ARG A CA 1
ATOM 675 C C . ARG A 1 86 ? -2.551 -15.676 3.153 1.00 97.19 86 ARG A C 1
ATOM 677 O O . ARG A 1 86 ? -2.024 -15.944 4.228 1.00 97.19 86 ARG A O 1
ATOM 684 N N . PHE A 1 87 ? -2.844 -14.440 2.754 1.00 96.25 87 PHE A N 1
ATOM 685 C CA . PHE A 1 87 ? -2.497 -13.212 3.471 1.00 96.25 87 PHE A CA 1
ATOM 686 C C . PHE A 1 87 ? -3.746 -12.337 3.692 1.00 96.25 87 PHE A C 1
ATOM 688 O O . PHE A 1 87 ? -3.861 -11.262 3.100 1.00 96.25 87 PHE A O 1
ATOM 695 N N . PRO A 1 88 ? -4.724 -12.800 4.495 1.00 94.75 88 PRO A N 1
ATOM 696 C CA . PRO A 1 88 ? -5.968 -12.069 4.705 1.00 94.75 88 PRO A CA 1
ATOM 697 C C . PRO A 1 88 ? -5.747 -10.783 5.514 1.00 94.75 88 PRO A C 1
ATOM 699 O O . PRO A 1 88 ? -5.013 -10.755 6.498 1.00 94.75 88 PRO A O 1
ATOM 702 N N . TYR A 1 89 ? -6.449 -9.719 5.146 1.00 94.25 89 TYR A N 1
ATOM 703 C CA . TYR A 1 89 ? -6.538 -8.484 5.928 1.00 94.25 89 TYR A CA 1
ATOM 704 C C . TYR A 1 89 ? -7.907 -8.407 6.610 1.00 94.25 89 TYR A C 1
ATOM 706 O O . TYR A 1 89 ? -8.782 -9.236 6.351 1.00 94.25 89 TYR A O 1
ATOM 714 N N . SER A 1 90 ? -8.106 -7.400 7.465 1.00 93.44 90 SER A N 1
ATOM 715 C CA . SER A 1 90 ? -9.446 -7.049 7.950 1.00 93.44 90 SER A CA 1
ATOM 716 C C . SER A 1 90 ? -10.411 -6.885 6.774 1.00 93.44 90 SER A C 1
ATOM 718 O O . SER A 1 90 ? -10.031 -6.349 5.734 1.00 93.44 90 SER A O 1
ATOM 720 N N . ARG A 1 91 ? -11.670 -7.307 6.954 1.00 93.56 91 ARG A N 1
ATOM 721 C CA . ARG A 1 91 ? -12.726 -7.135 5.944 1.00 93.56 91 ARG A CA 1
ATOM 722 C C . ARG A 1 91 ? -12.873 -5.670 5.524 1.00 93.56 91 ARG A C 1
ATOM 724 O O . ARG A 1 91 ? -13.118 -5.411 4.353 1.00 93.56 91 ARG A O 1
ATOM 731 N N . VAL A 1 92 ? -12.723 -4.743 6.470 1.00 94.81 92 VAL A N 1
ATOM 732 C CA . VAL A 1 92 ? -12.775 -3.298 6.223 1.00 94.81 92 VAL A CA 1
ATOM 733 C C . VAL A 1 92 ? -11.377 -2.785 5.882 1.00 94.81 92 VAL A C 1
ATOM 735 O O . VAL A 1 92 ? -10.457 -2.909 6.694 1.00 94.81 92 VAL A O 1
ATOM 738 N N . VAL A 1 93 ? -11.243 -2.170 4.707 1.00 96.12 93 VAL A N 1
ATOM 739 C CA . VAL A 1 93 ? -10.014 -1.550 4.196 1.00 96.12 93 VAL A CA 1
ATOM 740 C C . VAL A 1 93 ? -10.237 -0.052 4.045 1.00 96.12 93 VAL A C 1
ATOM 742 O O . VAL A 1 93 ? -11.210 0.386 3.437 1.00 96.12 93 VAL A O 1
ATOM 745 N N . PHE A 1 94 ? -9.325 0.745 4.591 1.00 96.69 94 PHE A N 1
ATOM 746 C CA . PHE A 1 94 ? -9.415 2.199 4.540 1.00 96.69 94 PHE A CA 1
ATOM 747 C C . PHE A 1 94 ? -8.667 2.738 3.323 1.00 96.69 94 PHE A C 1
ATOM 749 O O . PHE A 1 94 ? -7.459 2.546 3.212 1.00 96.69 94 PHE A O 1
ATOM 756 N N . LEU A 1 95 ? -9.370 3.445 2.440 1.00 95.38 95 LEU A N 1
ATOM 757 C CA . LEU A 1 95 ? -8.770 4.125 1.296 1.00 95.38 95 LEU A CA 1
ATOM 758 C C . LEU A 1 95 ? -8.695 5.625 1.569 1.00 95.38 95 LEU A C 1
ATOM 760 O O . LEU A 1 95 ? -9.653 6.235 2.045 1.00 95.38 95 LEU A O 1
ATOM 764 N N . LEU A 1 96 ? -7.547 6.228 1.274 1.00 92.19 96 LEU A N 1
ATOM 765 C CA . LEU A 1 96 ? -7.362 7.671 1.371 1.00 92.19 96 LEU A CA 1
ATOM 766 C C . LEU A 1 96 ? -7.513 8.258 -0.037 1.00 92.19 96 LEU A C 1
ATOM 768 O O . LEU A 1 96 ? -6.641 7.999 -0.870 1.00 92.19 96 LEU A O 1
ATOM 772 N N . PRO A 1 97 ? -8.587 9.015 -0.325 1.00 89.00 97 PRO A N 1
ATOM 773 C CA . PRO A 1 97 ? -8.742 9.637 -1.632 1.00 89.00 97 PRO A CA 1
ATOM 774 C C . PRO A 1 97 ? -7.599 10.628 -1.890 1.00 89.00 97 PRO A C 1
ATOM 776 O O . PRO A 1 97 ? -7.149 11.289 -0.952 1.00 89.00 97 PRO A O 1
ATOM 779 N N . PRO A 1 98 ? -7.118 10.770 -3.134 1.00 85.44 98 PRO A N 1
ATOM 780 C CA . PRO A 1 98 ? -6.289 11.909 -3.500 1.00 85.44 98 PRO A CA 1
ATOM 781 C C . PRO A 1 98 ? -7.154 13.181 -3.481 1.00 85.44 98 PRO A C 1
ATOM 783 O O . PRO A 1 98 ? -8.296 13.170 -3.945 1.00 85.44 98 PRO A O 1
ATOM 786 N N . TRP A 1 99 ? -6.641 14.273 -2.910 1.00 81.44 99 TRP A N 1
ATOM 787 C CA . TRP A 1 99 ? -7.316 15.574 -2.934 1.00 81.44 99 TRP A CA 1
ATOM 788 C C . TRP A 1 99 ? -6.320 16.721 -3.066 1.00 81.44 99 TRP A C 1
ATOM 790 O O . TRP A 1 99 ? -5.224 16.660 -2.504 1.00 81.44 99 TRP A O 1
ATOM 800 N N . GLU A 1 100 ? -6.711 17.743 -3.824 1.00 71.31 100 GLU A N 1
ATOM 801 C CA . GLU A 1 100 ? -5.857 18.849 -4.275 1.00 71.31 100 GLU A CA 1
ATOM 802 C C . GLU A 1 100 ? -5.121 19.538 -3.126 1.00 71.31 100 GLU A C 1
ATOM 804 O O . GLU A 1 100 ? -3.921 19.784 -3.218 1.00 71.31 100 GLU A O 1
ATOM 809 N N . GLU A 1 101 ? -5.800 19.757 -2.002 1.00 67.94 101 GLU A N 1
ATOM 810 C CA . GLU A 1 101 ? -5.290 20.535 -0.872 1.00 67.94 101 GLU A CA 1
ATOM 811 C C . GLU A 1 101 ? -4.077 19.898 -0.170 1.00 67.94 101 GLU A C 1
ATOM 813 O O . GLU A 1 101 ? -3.375 20.581 0.574 1.00 67.94 101 GLU A O 1
ATOM 818 N N . ILE A 1 102 ? -3.811 18.602 -0.387 1.00 65.94 102 ILE A N 1
ATOM 819 C CA . ILE A 1 102 ? -2.602 17.925 0.124 1.00 65.94 102 ILE A CA 1
ATOM 820 C C . ILE A 1 102 ? -1.819 17.183 -0.960 1.00 65.94 102 ILE A C 1
ATOM 822 O O . ILE A 1 102 ? -0.820 16.522 -0.645 1.00 65.94 102 ILE A O 1
ATOM 826 N N . TYR A 1 103 ? -2.281 17.215 -2.212 1.00 67.56 103 TYR A N 1
ATOM 827 C CA . TYR A 1 103 ? -1.622 16.504 -3.297 1.00 67.56 103 TYR A CA 1
ATOM 828 C C . TYR A 1 103 ? -0.406 17.303 -3.765 1.00 67.56 103 TYR A C 1
ATOM 830 O O . TYR A 1 103 ? -0.436 18.040 -4.744 1.00 67.56 103 TYR A O 1
ATOM 838 N N . ALA A 1 104 ? 0.686 17.154 -3.024 1.00 64.62 104 ALA A N 1
ATOM 839 C CA . ALA A 1 104 ? 1.992 17.637 -3.427 1.00 64.62 104 ALA A CA 1
ATOM 840 C C . ALA A 1 104 ? 2.753 16.518 -4.142 1.00 64.62 104 ALA A C 1
ATOM 842 O O . ALA A 1 104 ? 2.817 15.380 -3.656 1.00 64.62 104 ALA A O 1
ATOM 843 N N . LYS A 1 105 ? 3.359 16.867 -5.280 1.00 64.31 105 LYS A N 1
ATOM 844 C CA . LYS A 1 105 ? 4.438 16.069 -5.858 1.00 64.31 105 LYS A CA 1
ATOM 845 C C . LYS A 1 105 ? 5.638 16.166 -4.923 1.00 64.31 105 LYS A C 1
ATOM 847 O O . LYS A 1 105 ? 6.040 17.260 -4.532 1.00 64.31 105 LYS A O 1
ATOM 852 N N . ASP A 1 106 ? 6.184 15.021 -4.554 1.00 71.75 106 ASP A N 1
ATOM 853 C CA . ASP A 1 106 ? 7.452 14.910 -3.839 1.00 71.75 106 ASP A CA 1
ATOM 854 C C . ASP A 1 106 ? 8.402 14.029 -4.665 1.00 71.75 106 ASP A C 1
ATOM 856 O O . ASP A 1 106 ? 8.042 13.550 -5.742 1.00 71.75 106 ASP A O 1
ATOM 860 N N . SER A 1 107 ? 9.629 13.810 -4.192 1.00 63.16 107 SER A N 1
ATOM 861 C CA . SER A 1 107 ? 10.606 12.955 -4.887 1.00 63.16 107 SER A CA 1
ATOM 862 C C . SER A 1 107 ? 10.145 11.498 -5.060 1.00 63.16 107 SER A C 1
ATOM 864 O O . SER A 1 107 ? 10.780 10.735 -5.788 1.00 63.16 107 SER A O 1
ATOM 866 N N . GLU A 1 108 ? 9.054 11.104 -4.401 1.00 64.62 108 GLU A N 1
ATOM 867 C CA . GLU A 1 108 ? 8.469 9.766 -4.408 1.00 64.62 108 GLU A CA 1
ATOM 868 C C . GLU A 1 108 ? 7.130 9.726 -5.187 1.00 64.62 108 GLU A C 1
ATOM 870 O O . GLU A 1 108 ? 6.686 8.644 -5.580 1.00 64.62 108 GLU A O 1
ATOM 875 N N . ARG A 1 109 ? 6.496 10.875 -5.472 1.00 71.62 109 ARG A N 1
ATOM 876 C CA . ARG A 1 109 ? 5.233 11.038 -6.221 1.00 71.62 109 ARG A CA 1
ATOM 877 C C . ARG A 1 109 ? 5.434 11.881 -7.481 1.00 71.62 109 ARG A C 1
ATOM 879 O O . ARG A 1 109 ? 5.386 13.108 -7.444 1.00 71.62 109 ARG A O 1
ATOM 886 N N . ASP A 1 110 ? 5.593 11.202 -8.609 1.00 73.12 110 ASP A N 1
ATOM 887 C CA . ASP A 1 110 ? 5.690 11.789 -9.952 1.00 73.12 110 ASP A CA 1
ATOM 888 C C . ASP A 1 110 ? 4.347 11.846 -10.701 1.00 73.12 110 ASP A C 1
ATOM 890 O O . ASP A 1 110 ? 4.234 12.593 -11.675 1.00 73.12 110 ASP A O 1
ATOM 894 N N . GLN A 1 111 ? 3.337 11.112 -10.223 1.00 78.12 111 GLN A N 1
ATOM 895 C CA . GLN A 1 111 ? 2.010 11.028 -10.832 1.00 78.12 111 GLN A CA 1
ATOM 896 C C . GLN A 1 111 ? 1.278 12.379 -10.853 1.00 78.12 111 GLN A C 1
ATOM 898 O O . GLN A 1 111 ? 1.441 13.224 -9.963 1.00 78.12 111 GLN A O 1
ATOM 903 N N . SER A 1 112 ? 0.455 12.590 -11.878 1.00 84.12 112 SER A N 1
ATOM 904 C CA . SER A 1 112 ? -0.549 13.650 -11.882 1.00 84.12 112 SER A CA 1
ATOM 905 C C . SER A 1 112 ? -1.675 13.332 -10.888 1.00 84.12 112 SER A C 1
ATOM 907 O O . SER A 1 112 ? -1.839 12.196 -10.430 1.00 84.12 112 SER A O 1
ATOM 909 N N . LEU A 1 113 ? -2.468 14.345 -10.535 1.00 84.94 113 LEU A N 1
ATOM 910 C CA . LEU A 1 113 ? -3.634 14.134 -9.680 1.00 84.94 113 LEU A CA 1
ATOM 911 C C . LEU A 1 113 ? -4.637 13.182 -10.348 1.00 84.94 113 LEU A C 1
ATOM 913 O O . LEU A 1 113 ? -5.186 12.301 -9.690 1.00 84.94 113 LEU A O 1
ATOM 917 N N . GLU A 1 114 ? -4.834 13.327 -11.655 1.00 87.75 114 GLU A N 1
ATOM 918 C CA . GLU A 1 114 ? -5.718 12.491 -12.466 1.00 87.75 114 GLU A CA 1
ATOM 919 C C . GLU A 1 114 ? -5.263 11.028 -12.450 1.00 87.75 114 GLU A C 1
ATOM 921 O O . GLU A 1 114 ? -6.080 10.133 -12.235 1.00 87.75 114 GLU A O 1
ATOM 926 N N . GLU A 1 115 ? -3.959 10.776 -12.595 1.00 88.50 115 GLU A N 1
ATOM 927 C CA . GLU A 1 115 ? -3.383 9.432 -12.475 1.00 88.50 115 GLU A CA 1
ATOM 928 C C . GLU A 1 115 ? -3.603 8.855 -11.070 1.00 88.50 115 GLU A C 1
ATOM 930 O O . GLU A 1 115 ? -3.982 7.692 -10.919 1.00 88.50 115 GLU A O 1
ATOM 935 N N . ALA A 1 116 ? -3.443 9.668 -10.023 1.00 88.62 116 ALA A N 1
ATOM 936 C CA . ALA A 1 116 ? -3.708 9.227 -8.657 1.00 88.62 116 ALA A CA 1
ATOM 937 C C . ALA A 1 116 ? -5.187 8.894 -8.417 1.00 88.62 116 ALA A C 1
ATOM 939 O O . ALA A 1 116 ? -5.486 7.930 -7.709 1.00 88.62 116 ALA A O 1
ATOM 940 N N . VAL A 1 117 ? -6.112 9.655 -9.012 1.00 91.50 117 VAL A N 1
ATOM 941 C CA . VAL A 1 117 ? -7.554 9.363 -8.977 1.00 91.50 117 VAL A CA 1
ATOM 942 C C . VAL A 1 117 ? -7.849 8.047 -9.695 1.00 91.50 117 VAL A C 1
ATOM 944 O O . VAL A 1 117 ? -8.579 7.212 -9.161 1.00 91.50 117 VAL A O 1
ATOM 947 N N . GLN A 1 118 ? -7.247 7.810 -10.863 1.00 92.88 118 GLN A N 1
ATOM 948 C CA . GLN A 1 118 ? -7.41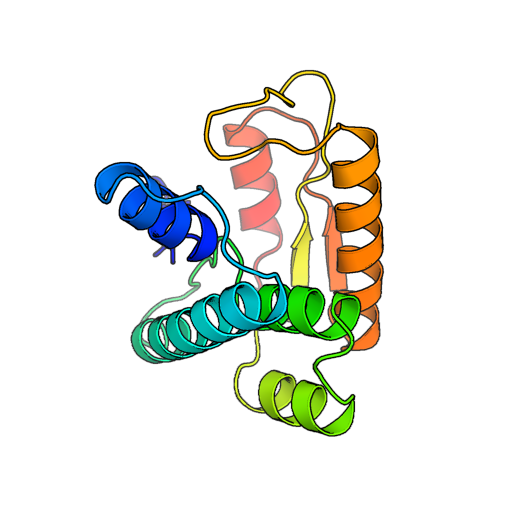5 6.552 -11.598 1.00 92.88 118 GLN A CA 1
ATOM 949 C C . GLN A 1 118 ? -6.928 5.346 -10.788 1.00 92.88 118 GLN A C 1
ATOM 951 O O . GLN A 1 118 ? -7.652 4.353 -10.676 1.00 92.88 118 GLN A O 1
ATOM 956 N N . VAL A 1 119 ? -5.748 5.454 -10.166 1.00 92.50 119 VAL A N 1
ATOM 957 C CA . VAL A 1 119 ? -5.207 4.419 -9.272 1.00 92.50 119 VAL A CA 1
ATOM 958 C C . VAL A 1 119 ? -6.126 4.200 -8.071 1.00 92.50 119 VAL A C 1
ATOM 960 O O . VAL A 1 119 ? -6.388 3.058 -7.706 1.00 92.50 119 VAL A O 1
ATOM 963 N N . PHE A 1 120 ? -6.641 5.269 -7.461 1.00 94.44 120 PHE A N 1
ATOM 964 C CA . PHE A 1 120 ? -7.562 5.176 -6.328 1.00 94.44 120 PHE A CA 1
ATOM 965 C C . PHE A 1 120 ? -8.846 4.414 -6.692 1.00 94.44 120 PHE A C 1
ATOM 967 O O . PHE A 1 120 ? -9.221 3.465 -5.999 1.00 94.44 12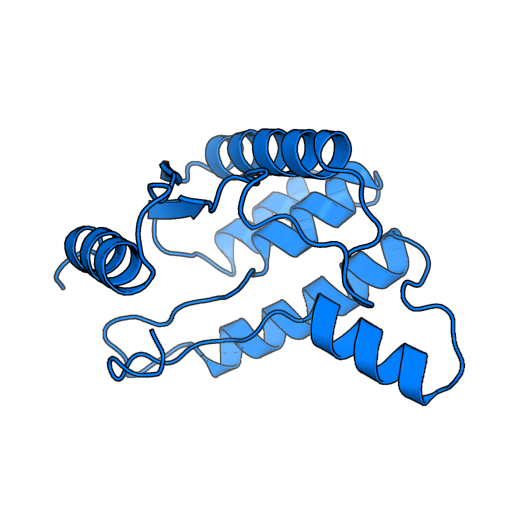0 PHE A O 1
ATOM 974 N N . GLU A 1 121 ? -9.482 4.769 -7.809 1.00 96.38 121 GLU A N 1
ATOM 975 C CA . GLU A 1 121 ? -10.697 4.100 -8.285 1.00 96.38 121 GLU A CA 1
ATOM 976 C C . GLU A 1 121 ? -10.433 2.647 -8.711 1.00 96.38 121 GLU A C 1
ATOM 978 O O . GLU A 1 121 ? -11.248 1.754 -8.457 1.00 96.38 121 GLU A O 1
ATOM 983 N N . GLY A 1 122 ? -9.280 2.378 -9.331 1.00 97.25 122 GLY A N 1
ATOM 984 C CA . GLY A 1 122 ? -8.833 1.024 -9.660 1.00 97.25 122 GLY A CA 1
ATOM 985 C C . GLY A 1 122 ? -8.627 0.163 -8.417 1.00 97.25 122 GLY A C 1
ATOM 986 O O . GLY A 1 122 ? -9.174 -0.938 -8.331 1.00 97.25 122 GLY A O 1
ATOM 987 N N . MET A 1 123 ? -7.946 0.703 -7.406 1.00 96.75 123 MET A N 1
ATOM 988 C CA . MET A 1 123 ? -7.720 0.043 -6.121 1.00 96.75 123 MET A CA 1
ATOM 989 C C . MET A 1 123 ? -9.042 -0.267 -5.407 1.00 96.75 123 MET A C 1
ATOM 991 O O . MET A 1 123 ? -9.236 -1.371 -4.896 1.00 96.75 123 MET A O 1
ATOM 995 N N . LYS A 1 124 ? -9.998 0.668 -5.430 1.00 97.31 124 LYS A N 1
ATOM 996 C CA . LYS A 1 124 ? -11.340 0.469 -4.869 1.00 97.31 124 LYS A CA 1
ATOM 997 C C . LYS A 1 124 ? -12.064 -0.713 -5.517 1.00 97.31 124 LYS A C 1
ATOM 999 O O . LYS A 1 124 ? -12.589 -1.579 -4.810 1.00 97.31 124 LYS A O 1
ATOM 1004 N N . ARG A 1 125 ? -12.043 -0.796 -6.854 1.00 97.94 125 ARG A N 1
ATOM 1005 C CA . ARG A 1 125 ? -12.602 -1.939 -7.600 1.00 97.94 125 ARG A CA 1
ATOM 1006 C C . ARG A 1 125 ? -11.858 -3.239 -7.298 1.00 97.94 125 ARG A C 1
ATOM 1008 O O . ARG A 1 125 ? -12.503 -4.266 -7.110 1.00 97.94 125 ARG A O 1
ATOM 1015 N N . TRP A 1 126 ? -10.530 -3.192 -7.214 1.00 97.88 126 TRP A N 1
ATOM 1016 C CA . TRP A 1 126 ? -9.686 -4.349 -6.919 1.00 97.88 126 TRP A CA 1
ATOM 1017 C C . TRP A 1 126 ? -9.995 -4.964 -5.552 1.00 97.88 126 TRP A C 1
ATOM 1019 O O . TRP A 1 126 ? -10.265 -6.161 -5.462 1.00 97.88 126 TRP A O 1
ATOM 1029 N N . TYR A 1 127 ? -10.033 -4.155 -4.492 1.00 97.94 127 TYR A N 1
ATOM 1030 C CA . TYR A 1 127 ? -10.393 -4.635 -3.156 1.00 97.94 127 TYR A CA 1
ATOM 1031 C C . TYR A 1 127 ? -11.833 -5.168 -3.109 1.00 97.94 127 TYR A C 1
ATOM 1033 O O . TYR A 1 127 ? -12.067 -6.248 -2.562 1.00 97.94 127 TYR A O 1
ATOM 1041 N N . SER A 1 128 ? -12.779 -4.466 -3.744 1.00 97.06 128 SER A N 1
ATOM 1042 C CA . SER A 1 128 ? -14.183 -4.902 -3.815 1.00 97.06 128 SER A CA 1
ATOM 1043 C C . SER A 1 128 ? -14.334 -6.254 -4.522 1.00 97.06 128 SER A C 1
ATOM 1045 O O . SER A 1 128 ? -15.075 -7.116 -4.055 1.00 97.06 128 SER A O 1
ATOM 1047 N N . TYR A 1 129 ? -13.590 -6.475 -5.611 1.00 97.44 129 TYR A N 1
ATOM 1048 C CA . TYR A 1 129 ? -13.570 -7.745 -6.345 1.00 97.44 129 TYR A CA 1
ATOM 1049 C C . TYR A 1 129 ? -13.142 -8.926 -5.459 1.00 97.44 129 TYR A C 1
ATOM 1051 O O . TYR A 1 129 ? -13.683 -10.023 -5.581 1.00 97.44 129 TYR A O 1
ATOM 1059 N N . TRP A 1 130 ? -12.212 -8.702 -4.527 1.00 97.81 130 TRP A N 1
ATOM 1060 C CA . TRP A 1 130 ? -11.759 -9.719 -3.573 1.00 97.81 130 TRP A CA 1
ATOM 1061 C C . TRP A 1 130 ? -12.625 -9.823 -2.306 1.00 97.81 130 TRP A C 1
ATOM 1063 O O . TRP A 1 130 ? -12.269 -10.555 -1.384 1.00 97.81 130 TRP A O 1
ATOM 1073 N N . GLY A 1 131 ? -13.771 -9.136 -2.259 1.00 97.12 131 GLY A N 1
ATOM 1074 C CA . GLY A 1 131 ? -14.749 -9.234 -1.172 1.00 97.12 131 GLY A CA 1
ATOM 1075 C C . GLY A 1 131 ? -14.458 -8.354 0.047 1.00 97.12 131 GLY A C 1
ATOM 1076 O O . GLY A 1 131 ? -15.079 -8.551 1.095 1.00 97.12 131 GLY A O 1
ATOM 1077 N N . TYR A 1 132 ? -13.535 -7.395 -0.075 1.00 97.38 132 TYR A N 1
ATOM 1078 C CA . TYR A 1 132 ? -13.269 -6.406 0.969 1.00 97.38 132 TYR A CA 1
ATOM 1079 C C . TYR A 1 132 ? -14.264 -5.248 0.898 1.00 97.38 132 TYR A C 1
ATOM 1081 O O . TYR A 1 132 ? -14.688 -4.825 -0.176 1.00 97.38 132 TYR A O 1
ATOM 1089 N N . GLU A 1 133 ? -14.601 -4.702 2.061 1.00 96.06 133 GLU A N 1
ATOM 1090 C CA . GLU A 1 133 ? -15.359 -3.464 2.187 1.00 96.06 133 GLU A CA 1
ATOM 1091 C C . GLU A 1 133 ? -14.388 -2.282 2.189 1.00 96.06 133 GLU A C 1
ATOM 1093 O O . GLU A 1 133 ? -13.591 -2.114 3.114 1.00 96.06 133 GLU A O 1
ATOM 1098 N N . THR A 1 134 ? -14.447 -1.454 1.150 1.00 96.25 134 THR A N 1
ATOM 1099 C CA . THR A 1 134 ? -13.622 -0.247 1.057 1.00 96.25 134 THR A CA 1
ATOM 1100 C C . THR A 1 134 ? -14.321 0.929 1.727 1.00 96.25 134 THR A C 1
ATOM 1102 O O . THR A 1 134 ? -15.413 1.319 1.313 1.00 96.25 134 THR A O 1
ATOM 1105 N N . VAL A 1 135 ? -13.669 1.536 2.714 1.00 96.12 135 VAL A N 1
ATOM 1106 C CA . VAL A 1 135 ? -14.146 2.734 3.409 1.00 96.12 135 VAL A CA 1
ATOM 1107 C C . VAL A 1 135 ? -13.227 3.898 3.088 1.00 96.12 135 VAL A C 1
ATOM 1109 O O . VAL A 1 135 ? -12.043 3.889 3.422 1.00 96.12 135 VAL A O 1
ATOM 1112 N N . GLU A 1 136 ? -13.783 4.936 2.479 1.00 95.81 136 GLU A N 1
ATOM 1113 C CA . GLU A 1 136 ? -13.045 6.165 2.221 1.00 95.81 136 GLU A CA 1
ATOM 1114 C C . GLU A 1 136 ? -12.867 6.959 3.515 1.00 95.81 136 GLU A C 1
ATOM 1116 O O . GLU A 1 136 ? -13.821 7.239 4.248 1.00 95.81 136 GLU A O 1
ATOM 1121 N N . VAL A 1 137 ? -11.621 7.313 3.815 1.00 95.19 137 VAL A N 1
ATOM 1122 C CA . VAL A 1 137 ? -11.296 8.150 4.965 1.00 95.19 137 VAL A CA 1
ATOM 1123 C C . VAL A 1 137 ? -11.639 9.603 4.618 1.00 95.19 137 VAL A C 1
ATOM 1125 O O . VAL A 1 137 ? -11.168 10.106 3.596 1.00 95.19 137 VAL A O 1
ATOM 1128 N N . PRO A 1 138 ? -12.425 10.309 5.453 1.00 92.88 138 PRO A N 1
ATOM 1129 C CA . PRO A 1 138 ? -12.873 11.661 5.148 1.00 92.88 138 PRO A CA 1
ATOM 1130 C C . PRO A 1 138 ? -11.707 12.650 5.051 1.00 92.88 138 PRO A C 1
ATOM 1132 O O . PRO A 1 138 ? -10.698 12.527 5.752 1.00 92.88 138 PRO A O 1
ATOM 1135 N N . ARG A 1 139 ? -11.885 13.677 4.216 1.00 91.62 139 ARG A N 1
ATOM 1136 C CA . ARG A 1 139 ? -10.921 14.764 3.975 1.00 91.62 139 ARG A CA 1
ATOM 1137 C C . ARG A 1 139 ? -10.966 15.797 5.108 1.00 91.62 139 ARG A C 1
ATOM 1139 O O . ARG A 1 139 ? -11.421 16.919 4.941 1.00 91.62 139 ARG A O 1
ATOM 1146 N N . VAL A 1 140 ? -10.568 15.369 6.300 1.00 91.31 140 VAL A N 1
ATOM 1147 C CA . VAL A 1 140 ? -10.561 16.168 7.537 1.00 91.31 140 VAL A CA 1
ATOM 1148 C C . VAL A 1 140 ? -9.167 16.151 8.172 1.00 91.31 140 VAL A C 1
ATOM 1150 O O . VAL A 1 140 ? -8.245 15.513 7.648 1.00 91.31 140 VAL A O 1
ATOM 1153 N N . SER A 1 141 ? -8.995 16.837 9.308 1.00 91.50 141 SER A N 1
ATOM 1154 C CA . SER A 1 141 ? -7.715 16.873 10.029 1.00 91.50 141 SER A CA 1
ATOM 1155 C C . SER A 1 141 ? -7.171 15.468 10.322 1.00 91.50 141 SER A C 1
ATOM 1157 O O . SER A 1 141 ? -7.911 14.478 10.364 1.00 91.50 141 SER A O 1
ATOM 1159 N N . VAL A 1 142 ? -5.856 15.358 10.527 1.00 90.81 142 VAL A N 1
ATOM 1160 C CA . VAL A 1 142 ? -5.203 14.076 10.841 1.00 90.81 142 VAL A CA 1
ATOM 1161 C C . VAL A 1 142 ? -5.838 13.432 12.078 1.00 90.81 142 VAL A C 1
ATOM 1163 O O . VAL A 1 142 ? -6.144 12.240 12.064 1.00 90.81 142 VAL A O 1
ATOM 1166 N N . GLU A 1 143 ? -6.115 14.219 13.115 1.00 93.69 143 GLU A N 1
ATOM 1167 C CA . GLU A 1 143 ? -6.723 13.763 14.366 1.00 93.69 143 GLU A CA 1
ATOM 1168 C C . GLU A 1 143 ? -8.125 13.195 14.128 1.00 93.69 143 GLU A C 1
ATOM 1170 O O . GLU A 1 143 ? -8.456 12.118 14.637 1.00 93.69 143 GLU A O 1
ATOM 1175 N N . ALA A 1 144 ? -8.933 13.883 13.315 1.00 94.62 144 ALA A N 1
ATOM 1176 C CA . ALA A 1 144 ? -10.282 13.453 12.972 1.00 94.62 144 ALA A CA 1
ATOM 1177 C C . ALA A 1 144 ? -10.275 12.184 12.101 1.00 94.62 144 ALA A C 1
ATOM 1179 O O . ALA A 1 144 ? -11.084 11.281 12.331 1.00 94.62 144 ALA A O 1
ATOM 1180 N N . ARG A 1 145 ? -9.320 12.049 11.170 1.00 94.75 145 ARG A N 1
ATOM 1181 C CA . ARG A 1 145 ? -9.117 10.818 10.383 1.00 94.75 145 ARG A CA 1
ATOM 1182 C C . ARG A 1 145 ? -8.717 9.637 11.262 1.00 94.75 145 ARG A C 1
ATOM 1184 O O . ARG A 1 145 ? -9.281 8.553 11.128 1.00 94.75 145 ARG A O 1
ATOM 1191 N N . VAL A 1 146 ? -7.794 9.843 12.201 1.00 94.06 146 VAL A N 1
ATOM 1192 C CA . VAL A 1 146 ? -7.401 8.811 13.172 1.00 94.06 146 VAL A CA 1
ATOM 1193 C C . VAL A 1 146 ? -8.612 8.363 13.991 1.00 94.06 146 VAL A C 1
ATOM 1195 O O . VAL A 1 146 ? -8.865 7.164 14.091 1.00 94.06 146 VAL A O 1
ATOM 1198 N N . ALA A 1 147 ? -9.402 9.300 14.521 1.00 94.94 147 ALA A N 1
ATOM 1199 C CA . ALA A 1 147 ? -10.617 8.973 15.267 1.00 94.94 147 ALA A CA 1
ATOM 1200 C C . ALA A 1 147 ? -11.653 8.222 14.408 1.00 94.94 147 ALA A C 1
ATOM 1202 O O . ALA A 1 147 ? -12.266 7.266 14.883 1.00 94.94 147 ALA A O 1
ATOM 1203 N N . PHE A 1 148 ? -11.831 8.622 13.146 1.00 95.62 148 PHE A N 1
ATOM 1204 C CA . PHE A 1 148 ? -12.730 7.965 12.195 1.00 95.62 148 PHE A CA 1
ATOM 1205 C C . PHE A 1 148 ? -12.353 6.500 11.952 1.00 95.62 148 PHE A C 1
ATOM 1207 O O . PHE A 1 148 ? -13.236 5.638 11.966 1.00 95.62 148 PHE A O 1
ATOM 1214 N N . VAL A 1 149 ? -11.059 6.232 11.746 1.00 94.94 149 VAL A 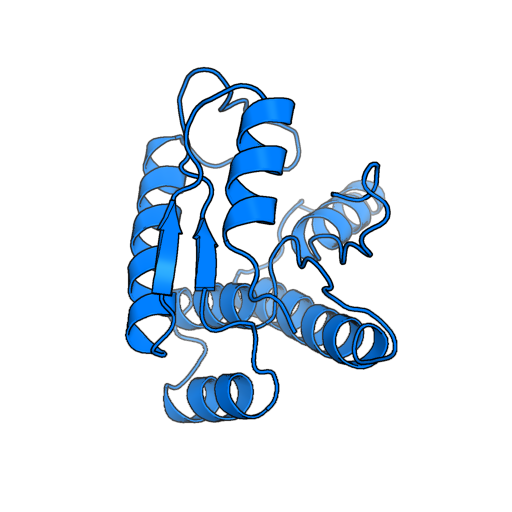N 1
ATOM 1215 C CA . VAL A 1 149 ? -10.538 4.882 11.507 1.00 94.94 149 VAL A CA 1
ATOM 1216 C C . VAL A 1 149 ? -10.673 4.028 12.765 1.00 94.94 149 VAL A C 1
ATOM 1218 O O . VAL A 1 149 ? -11.236 2.942 12.694 1.00 94.94 149 VAL A O 1
ATOM 1221 N N . LEU A 1 150 ? -10.249 4.532 13.932 1.00 93.00 150 LEU A N 1
ATOM 1222 C CA . LEU A 1 150 ? -10.315 3.785 15.197 1.00 93.00 150 LEU A CA 1
ATOM 1223 C C . LEU A 1 150 ? -11.744 3.366 15.581 1.00 93.00 150 LEU A C 1
ATOM 1225 O O . LEU A 1 150 ? -11.927 2.285 16.130 1.00 93.00 150 LEU A O 1
ATOM 1229 N N . LYS A 1 151 ? -12.759 4.179 15.256 1.00 93.12 151 LYS A N 1
ATOM 1230 C CA . LYS A 1 151 ? -14.181 3.851 15.485 1.00 93.12 151 LYS A CA 1
ATOM 1231 C C . LYS A 1 151 ? -14.710 2.699 14.619 1.00 93.12 151 LYS A C 1
ATOM 1233 O O . LYS A 1 151 ? -15.782 2.185 14.912 1.00 93.12 151 LYS A O 1
ATOM 1238 N N . ARG A 1 152 ? -14.010 2.342 13.539 1.00 90.81 152 ARG A N 1
ATOM 1239 C CA . ARG A 1 152 ? -14.431 1.337 12.544 1.00 90.81 152 ARG A CA 1
ATOM 1240 C C . ARG A 1 152 ? -13.602 0.060 12.574 1.00 90.81 152 ARG A C 1
ATOM 1242 O O . ARG A 1 152 ? -13.839 -0.840 11.776 1.00 90.81 152 ARG A O 1
ATOM 1249 N N . ILE A 1 153 ? -12.625 -0.024 13.469 1.00 86.38 153 ILE A N 1
ATOM 1250 C CA . ILE A 1 153 ? -11.905 -1.274 13.697 1.00 86.38 153 ILE A CA 1
ATOM 1251 C C . ILE A 1 153 ? -12.843 -2.183 14.485 1.00 86.38 153 ILE A C 1
ATOM 1253 O O . ILE A 1 153 ? -13.421 -1.715 15.470 1.00 86.38 153 ILE A O 1
ATOM 1257 N N . PRO A 1 154 ? -12.991 -3.458 14.094 1.00 70.38 154 PRO A N 1
ATOM 1258 C CA . PRO A 1 154 ? -13.740 -4.417 14.888 1.00 70.38 154 PRO A CA 1
ATOM 1259 C C . PRO A 1 154 ? -13.253 -4.395 16.342 1.00 70.38 154 PRO A C 1
ATOM 1261 O O . PRO A 1 154 ? -12.051 -4.479 16.615 1.00 70.38 154 PRO A O 1
ATOM 1264 N N . CYS A 1 155 ? -14.175 -4.243 17.291 1.00 60.34 155 CYS A N 1
ATOM 1265 C CA . CYS A 1 155 ? -13.879 -4.620 18.665 1.00 60.34 155 CYS A CA 1
ATOM 1266 C C . CYS A 1 155 ? -13.733 -6.142 18.685 1.00 60.34 155 CYS A C 1
ATOM 1268 O O . CYS A 1 155 ? -14.607 -6.836 18.168 1.00 60.34 155 CYS A O 1
ATOM 1270 N N . CYS A 1 156 ? -12.601 -6.625 19.197 1.00 50.72 156 CYS A N 1
ATOM 1271 C CA . CYS A 1 156 ? -12.436 -8.031 19.542 1.00 50.72 156 CYS A CA 1
ATOM 1272 C C . CYS A 1 156 ? -13.469 -8.423 20.598 1.00 50.72 156 CYS A C 1
ATOM 1274 O O . CYS A 1 156 ? -13.721 -7.572 21.486 1.00 50.72 156 CYS A O 1
#

Foldseek 3Di:
DVVVVAAEAEQPLQVQLVVQVVVVHHSDDPLQVSLVSRLVVLVVSLVVPPDDDPDHHYPDHNLLSQLSCVVVVNDDPVRSLVCCVVRPDPLEDEAEQDDDVPPDDDSSRPDDSVRSNVSSVSSCVSSVVSNHHYDYQDPDDPVSSVVVVVVPRDDD

Sequence (156 aa):
MKERGYPVVQETARRIIKERLAAGLSPRPDPVSFGKQILSSDVEKYQVAAGGHRAVFFDRGVLDALYMLDEAQALTRDKAARYVRRFPYSRVVFLLPPWEEIYAKDSERDQSLEEAVQVFEGMKRWYSYWGYETVEVPRVSVEARVAFVLKRIPCC

InterPro domains:
  IPR027417 P-loop containing nucleoside triphosphate hydrolase [G3DSA:3.40.50.300] (1-148)
  IPR038727 NadR/Ttd14, AAA domain [PF13521] (2-145)

pLDDT: mean 91.11, std 9.25, range [50.72, 98.38]

Secondary structure (DSSP, 8-state):
-GGGT--EEPPHHHHHHHHHHHTTS-SS--HHHHHHHHHHHHHHHHHHH-SS-S--EESS-HHHHHHHHHHTT---HHHHHHHHHHS---SEEEE----GGG----TT----HHHHHHHHHHHHHHHHHTT-EEEEPPSS-HHHHHHHHHTTSPP-

Organism: NCBI:txid257772